Protein AF-A0A840IB73-F1 (afdb_monomer_lite)

Foldseek 3Di:
DDDDDDDDDDPDDDDPDDDDDPDDDQFAWQPPRDRFDFPFKWKFAFADDPQVCVVLVQGWGKTQTDPPGDDDDFAWFWWDKQQATWIKGWDWDDDPPPGTGIIIITRGPPDDDDRHGPMIMTTGGGGPDHDDDDPDSVVVSVVVVVSVVVSPNTGDRD

pLDDT: mean 78.84, std 21.77, range [29.06, 97.81]

InterPro domains:
  IPR015865 Riboflavin kinase domain, bacterial/eukaryotic [PF01687] (42-154)
  IPR015865 Riboflavin kinase domain, bacterial/eukaryotic [SM00904] (39-156)
  IPR023465 Riboflavin kinase domain superfamily [G3DSA:2.40.30.30] (34-157)
  IPR023465 Riboflavin kinase domain superfamily [SSF82114] (42-155)
  IPR023468 Riboflavin kinase [PTHR22749] (34-153)

Organism: NCBI:txid912552

Structure (mmCIF, N/CA/C/O backbone):
data_AF-A0A840IB73-F1
#
_entry.id   AF-A0A840IB73-F1
#
loop_
_atom_site.group_PDB
_atom_site.id
_atom_site.type_symbol
_atom_site.label_atom_id
_atom_site.label_alt_id
_atom_site.label_comp_id
_atom_site.label_asym_id
_atom_site.label_entity_id
_atom_site.label_seq_id
_atom_site.pdbx_PDB_ins_code
_atom_site.Cartn_x
_atom_site.Cartn_y
_atom_site.Cartn_z
_atom_site.occupancy
_atom_site.B_iso_or_equiv
_atom_site.auth_seq_id
_atom_site.auth_comp_id
_atom_site.auth_asym_id
_atom_site.auth_atom_id
_atom_site.pdbx_PDB_model_num
ATOM 1 N N . MET A 1 1 ? -47.450 34.707 -1.016 1.00 41.28 1 MET A N 1
ATOM 2 C CA . MET A 1 1 ? -47.491 33.564 -0.079 1.00 41.28 1 MET A CA 1
ATOM 3 C C . MET A 1 1 ? -46.596 32.490 -0.679 1.00 41.28 1 MET A C 1
ATOM 5 O O . MET A 1 1 ? -46.868 32.059 -1.786 1.00 41.28 1 MET A O 1
ATOM 9 N N . SER A 1 2 ? -45.338 32.451 -0.243 1.00 40.88 2 SER A N 1
ATOM 10 C CA . SER A 1 2 ? -44.810 31.455 0.711 1.00 40.88 2 SER A CA 1
ATOM 11 C C . SER A 1 2 ? -44.713 30.062 0.080 1.00 40.88 2 SER A C 1
ATOM 13 O O . SER A 1 2 ? -45.735 29.453 -0.209 1.00 40.88 2 SER A O 1
ATOM 15 N N . GLY A 1 3 ? -43.477 29.591 -0.144 1.00 33.66 3 GLY A N 1
ATOM 16 C CA . GLY A 1 3 ? -43.167 28.194 -0.496 1.00 33.66 3 GLY A CA 1
ATOM 17 C C . GLY A 1 3 ? -43.402 27.242 0.692 1.00 33.66 3 GLY A C 1
ATOM 18 O O . GLY A 1 3 ? -44.174 27.605 1.579 1.00 33.66 3 GLY A O 1
ATOM 19 N N . PRO A 1 4 ? -42.699 26.095 0.816 1.00 47.62 4 PRO A N 1
ATOM 20 C CA . PRO A 1 4 ? -41.661 25.514 -0.049 1.00 47.62 4 PRO A CA 1
ATOM 21 C C . PRO A 1 4 ? -41.880 23.995 -0.314 1.00 47.62 4 PRO A C 1
ATOM 23 O O . PRO A 1 4 ? -42.848 23.409 0.152 1.00 47.62 4 PRO A O 1
ATOM 26 N N . SER A 1 5 ? -40.950 23.323 -1.006 1.00 40.50 5 SER A N 1
ATOM 27 C CA . SER A 1 5 ? -40.166 22.213 -0.414 1.00 40.50 5 SER A CA 1
ATOM 28 C C . SER A 1 5 ? -39.705 21.139 -1.413 1.00 40.50 5 SER A C 1
ATOM 30 O O . SER A 1 5 ? -40.476 20.529 -2.147 1.00 40.50 5 SER A O 1
ATOM 32 N N . ARG A 1 6 ? -38.392 20.906 -1.341 1.00 36.44 6 ARG A N 1
ATOM 33 C CA . ARG A 1 6 ? -37.578 19.818 -1.891 1.00 36.44 6 ARG A CA 1
ATOM 34 C C . ARG A 1 6 ? -38.186 18.426 -1.672 1.00 36.44 6 ARG A C 1
ATOM 36 O O . ARG A 1 6 ? -38.518 18.075 -0.544 1.00 36.44 6 ARG A O 1
ATOM 43 N N . ALA A 1 7 ? -38.135 17.583 -2.702 1.00 36.44 7 ALA A N 1
ATOM 44 C CA . ALA A 1 7 ? -38.081 16.134 -2.535 1.00 36.44 7 ALA A CA 1
ATOM 45 C C . ALA A 1 7 ? -36.611 15.696 -2.618 1.00 36.44 7 ALA A C 1
ATOM 47 O O . ALA A 1 7 ? -36.013 15.635 -3.690 1.00 36.44 7 ALA A O 1
ATOM 48 N N . ALA A 1 8 ? -36.018 15.459 -1.449 1.00 38.16 8 ALA A N 1
ATOM 49 C CA . ALA A 1 8 ? -34.741 14.785 -1.308 1.00 38.16 8 ALA A CA 1
ATOM 50 C C . ALA A 1 8 ? -34.934 13.293 -1.619 1.00 38.16 8 ALA A C 1
ATOM 52 O O . ALA A 1 8 ? -35.745 12.620 -0.981 1.00 38.16 8 ALA A O 1
ATOM 53 N N . GLY A 1 9 ? -34.187 12.782 -2.598 1.00 33.09 9 GLY A N 1
ATOM 54 C CA . GLY A 1 9 ? -34.019 11.348 -2.797 1.00 33.09 9 GLY A CA 1
ATOM 55 C C . GLY A 1 9 ? -33.343 10.745 -1.568 1.00 33.09 9 GLY A C 1
ATOM 56 O O . GLY A 1 9 ? -32.318 11.238 -1.101 1.00 33.09 9 GLY A O 1
ATOM 57 N N . ARG A 1 10 ? -33.968 9.710 -1.014 1.00 35.69 10 ARG A N 1
ATOM 58 C CA . ARG A 1 10 ? -33.501 8.955 0.152 1.00 35.69 10 ARG A CA 1
ATOM 59 C C . ARG A 1 10 ? -32.102 8.380 -0.125 1.00 35.69 10 ARG A C 1
ATOM 61 O O . ARG A 1 10 ? -31.948 7.728 -1.157 1.00 35.69 10 ARG A O 1
ATOM 68 N N . PRO A 1 11 ? -31.111 8.528 0.770 1.00 37.06 11 PRO A N 1
ATOM 69 C CA . PRO A 1 11 ? -29.918 7.700 0.694 1.00 37.06 11 PRO A CA 1
ATOM 70 C C . PRO A 1 11 ? -30.293 6.258 1.060 1.00 37.06 11 PRO A C 1
ATOM 72 O O . PRO A 1 11 ? -30.910 6.003 2.098 1.00 37.06 11 PRO A O 1
ATOM 75 N N . ALA A 1 12 ? -29.944 5.317 0.184 1.00 41.56 12 ALA A N 1
ATOM 76 C CA . ALA A 1 12 ? -29.969 3.897 0.496 1.00 41.56 12 ALA A CA 1
ATOM 77 C C . ALA A 1 12 ? -28.862 3.626 1.523 1.00 41.56 12 ALA A C 1
ATOM 79 O O . ALA A 1 12 ? -27.676 3.642 1.204 1.00 41.56 12 ALA A O 1
ATOM 80 N N . GLY A 1 13 ? -29.271 3.444 2.776 1.00 29.20 13 GLY A N 1
ATOM 81 C CA . GLY A 1 13 ? -28.403 2.970 3.839 1.00 29.20 13 GLY A CA 1
ATOM 82 C C . GLY A 1 13 ? -28.064 1.499 3.627 1.00 29.20 13 GLY A C 1
ATOM 83 O O . GLY A 1 13 ? -28.950 0.649 3.644 1.00 29.20 13 GLY A O 1
ATOM 84 N N . GLY A 1 14 ? -26.776 1.210 3.470 1.00 29.06 14 GLY A N 1
ATOM 85 C CA . GLY A 1 14 ? -26.178 -0.060 3.859 1.00 29.06 14 GLY A CA 1
ATOM 86 C C . GLY A 1 14 ? -25.347 0.205 5.105 1.00 29.06 14 GLY A C 1
ATOM 87 O O . GLY A 1 14 ? -24.272 0.790 5.020 1.00 29.06 14 GLY A O 1
ATOM 88 N N . ALA A 1 15 ? -25.886 -0.139 6.271 1.00 32.62 15 ALA A N 1
ATOM 89 C CA . ALA A 1 15 ? -25.189 -0.013 7.538 1.00 32.62 15 ALA A CA 1
ATOM 90 C C . ALA A 1 15 ? -24.051 -1.043 7.599 1.00 32.62 15 ALA A C 1
ATOM 92 O O . ALA A 1 15 ? -24.306 -2.243 7.663 1.00 32.62 15 ALA A O 1
ATOM 93 N N . ALA A 1 16 ? -22.800 -0.582 7.627 1.00 36.22 16 ALA A N 1
ATOM 94 C CA . ALA A 1 16 ? -21.696 -1.380 8.145 1.00 36.22 16 ALA A CA 1
ATOM 95 C C . ALA A 1 16 ? -21.793 -1.361 9.678 1.00 36.22 16 ALA A C 1
ATOM 97 O O . ALA A 1 16 ? -21.190 -0.540 10.365 1.00 36.22 16 ALA A O 1
ATOM 98 N N . THR A 1 17 ? -22.660 -2.213 10.220 1.00 36.34 17 THR A N 1
ATOM 99 C CA . THR A 1 17 ? -22.727 -2.479 11.655 1.00 36.34 17 THR A CA 1
ATOM 100 C C . THR A 1 17 ? -21.513 -3.282 12.093 1.00 36.34 17 THR A C 1
ATOM 102 O O . THR A 1 17 ? -21.279 -4.374 11.581 1.00 36.34 17 THR A O 1
ATOM 105 N N . GLY A 1 18 ? -20.851 -2.795 13.138 1.00 29.56 18 GLY A N 1
ATOM 106 C CA . GLY A 1 18 ? -20.180 -3.655 14.103 1.00 29.56 18 GLY A CA 1
ATOM 107 C C . GLY A 1 18 ? -18.670 -3.530 14.097 1.00 29.56 18 GLY A C 1
ATOM 108 O O . GLY A 1 18 ? -17.978 -4.296 13.433 1.00 29.56 18 GLY A O 1
ATOM 109 N N . GLY A 1 19 ? -18.169 -2.630 14.945 1.00 40.84 19 GLY A N 1
ATOM 110 C CA . GLY A 1 19 ? -16.833 -2.782 15.496 1.00 40.84 19 GLY A CA 1
ATOM 111 C C . GLY A 1 19 ? -16.697 -4.173 16.116 1.00 40.84 19 GLY A C 1
ATOM 112 O O . GLY A 1 19 ? -17.494 -4.573 16.966 1.00 40.84 19 GLY A O 1
ATOM 113 N N . ARG A 1 20 ? -15.686 -4.913 15.670 1.00 36.78 20 ARG A N 1
ATOM 114 C CA . ARG A 1 20 ? -15.139 -6.055 16.393 1.00 36.78 20 ARG A CA 1
ATOM 115 C C . ARG A 1 20 ? -13.741 -5.675 16.851 1.00 36.78 20 ARG A C 1
ATOM 117 O O . ARG A 1 20 ? -12.985 -5.039 16.120 1.00 36.78 20 ARG A O 1
ATOM 124 N N . ALA A 1 21 ? -13.471 -5.998 18.109 1.00 33.25 21 ALA A N 1
ATOM 125 C CA . ALA A 1 21 ? -12.208 -5.772 18.784 1.00 33.25 21 ALA A CA 1
ATOM 126 C C . ALA A 1 21 ? -11.022 -6.271 17.941 1.00 33.25 21 ALA A C 1
ATOM 128 O O . ALA A 1 21 ? -11.143 -7.285 17.256 1.00 33.25 21 ALA A O 1
ATOM 129 N N . ALA A 1 22 ? -9.882 -5.575 18.039 1.00 37.62 22 ALA A N 1
ATOM 130 C CA . ALA A 1 22 ? -8.577 -6.167 17.752 1.00 37.62 22 ALA A CA 1
ATOM 131 C C . ALA A 1 22 ? -8.414 -7.380 18.678 1.00 37.62 22 ALA A C 1
ATOM 133 O O . ALA A 1 22 ? -8.058 -7.229 19.842 1.00 37.62 22 ALA A O 1
ATOM 134 N N . GLY A 1 23 ? -8.787 -8.557 18.194 1.00 35.03 23 GLY A N 1
ATOM 135 C CA . GLY A 1 23 ? -8.580 -9.831 18.860 1.00 35.03 23 GLY A CA 1
ATOM 136 C C . GLY A 1 23 ? -7.775 -10.695 17.911 1.00 35.03 23 GLY A C 1
ATOM 137 O O . GLY A 1 23 ? -8.250 -10.968 16.815 1.00 35.03 23 GLY A O 1
ATOM 138 N N . GLU A 1 24 ? -6.551 -11.017 18.328 1.00 44.50 24 GLU A N 1
ATOM 139 C CA . GLU A 1 24 ? -5.612 -12.001 17.774 1.00 44.50 24 GLU A CA 1
ATOM 140 C C . GLU A 1 24 ? -6.133 -12.782 16.555 1.00 44.50 24 GLU A C 1
ATOM 142 O O . GLU A 1 24 ? -6.634 -13.900 16.661 1.00 44.50 24 GLU A O 1
ATOM 147 N N . HIS A 1 25 ? -5.983 -12.208 15.363 1.00 46.06 25 HIS A N 1
ATOM 148 C CA . HIS A 1 25 ? -5.991 -12.996 14.141 1.00 46.06 25 HIS A CA 1
ATOM 149 C C . HIS A 1 25 ? -4.541 -13.325 13.823 1.00 46.06 25 HIS A C 1
ATOM 151 O O . HIS A 1 25 ? -3.805 -12.485 13.309 1.00 46.06 25 HIS A O 1
ATOM 157 N N . ALA A 1 26 ? -4.130 -14.550 14.149 1.00 48.97 26 ALA A N 1
ATOM 158 C CA . ALA A 1 26 ? -2.902 -15.117 13.614 1.00 48.97 26 ALA A CA 1
ATOM 159 C C . ALA A 1 26 ? -3.043 -15.179 12.085 1.00 48.97 26 ALA A C 1
ATOM 161 O O . ALA A 1 26 ? -3.673 -16.086 11.537 1.00 48.97 26 ALA A O 1
ATOM 162 N N . LEU A 1 27 ? -2.519 -14.166 11.397 1.00 54.69 27 LEU A N 1
ATOM 163 C CA . LEU A 1 27 ? -2.482 -14.133 9.944 1.00 54.69 27 LEU A CA 1
ATOM 164 C C . LEU A 1 27 ? -1.465 -15.169 9.474 1.00 54.69 27 LEU A C 1
ATOM 166 O O . LEU A 1 27 ? -0.331 -15.231 9.954 1.00 54.69 27 LEU A O 1
ATOM 170 N N . ARG A 1 28 ? -1.894 -16.026 8.550 1.00 56.53 28 ARG A N 1
ATOM 171 C CA . ARG A 1 28 ? -1.056 -17.103 8.025 1.00 56.53 28 ARG A CA 1
ATOM 172 C C . ARG A 1 28 ? -0.260 -16.597 6.831 1.00 56.53 28 ARG A C 1
ATOM 174 O O . ARG A 1 28 ? -0.835 -16.177 5.827 1.00 56.53 28 ARG A O 1
ATOM 181 N N . GLY A 1 29 ? 1.063 -16.679 6.932 1.00 53.56 29 GLY A N 1
ATOM 182 C CA . GLY A 1 29 ? 1.938 -16.564 5.774 1.00 53.56 29 GLY A CA 1
ATOM 183 C C . GLY A 1 29 ? 1.962 -17.872 4.991 1.00 53.56 29 GLY A C 1
ATOM 184 O O . GLY A 1 29 ? 1.920 -18.966 5.552 1.00 53.56 29 GLY A O 1
ATOM 185 N N . ALA A 1 30 ? 2.021 -17.771 3.671 1.00 54.72 30 ALA A N 1
ATOM 186 C CA . ALA A 1 30 ? 1.923 -18.909 2.766 1.00 54.72 30 ALA A CA 1
ATOM 187 C C . ALA A 1 30 ? 3.240 -19.699 2.621 1.00 54.72 30 ALA A C 1
ATOM 189 O O . ALA A 1 30 ? 3.222 -20.824 2.122 1.00 54.72 30 ALA A O 1
ATOM 190 N N . VAL A 1 31 ? 4.381 -19.187 3.103 1.00 46.56 31 VAL A N 1
ATOM 191 C CA . VAL A 1 31 ? 5.627 -19.973 3.119 1.00 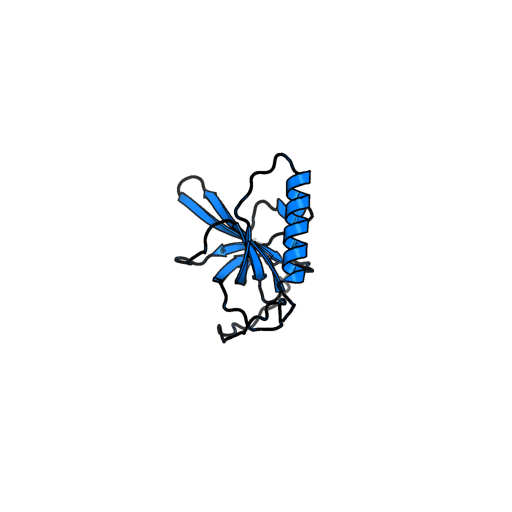46.56 31 VAL A CA 1
ATOM 192 C C . VAL A 1 31 ? 5.664 -20.842 4.377 1.00 46.56 31 VAL A C 1
ATOM 194 O O . VAL A 1 31 ? 6.199 -20.443 5.402 1.00 46.56 31 VAL A O 1
ATOM 197 N N . GLY A 1 32 ? 5.061 -22.031 4.292 1.00 50.97 32 GLY A N 1
ATOM 198 C CA . GLY A 1 32 ? 5.115 -23.067 5.335 1.00 50.97 32 GLY A CA 1
ATOM 199 C C . GLY A 1 32 ? 3.876 -23.190 6.230 1.00 50.97 32 GLY A C 1
ATOM 200 O O . GLY A 1 32 ? 3.821 -24.104 7.045 1.00 50.97 32 GLY A O 1
ATOM 201 N N . GLY A 1 33 ? 2.863 -22.328 6.072 1.00 57.19 33 GLY A N 1
ATOM 202 C CA . GLY A 1 33 ? 1.610 -22.403 6.840 1.00 57.19 33 GLY A CA 1
ATOM 203 C C . GLY A 1 33 ? 1.730 -21.988 8.313 1.00 57.19 33 GLY A C 1
ATOM 204 O O . GLY A 1 33 ? 0.761 -22.138 9.068 1.00 57.19 33 GLY A O 1
ATOM 205 N N . GLU A 1 34 ? 2.889 -21.461 8.712 1.00 59.84 34 GLU A N 1
ATOM 206 C CA . GLU A 1 34 ? 3.135 -20.944 10.055 1.00 59.84 34 GLU A CA 1
ATOM 207 C C . GLU A 1 34 ? 2.525 -19.550 10.248 1.00 59.84 34 GLU A C 1
ATOM 209 O O . GLU A 1 34 ? 2.359 -18.762 9.309 1.00 59.84 34 GLU A O 1
ATOM 214 N N . ALA A 1 35 ? 2.152 -19.263 11.495 1.00 68.69 35 ALA A N 1
ATOM 215 C CA . ALA A 1 35 ? 1.734 -17.931 11.899 1.00 68.69 35 ALA A CA 1
ATOM 216 C C . ALA A 1 35 ? 2.932 -16.982 11.783 1.00 68.69 35 ALA A C 1
ATOM 218 O O . ALA A 1 35 ? 4.015 -17.287 12.281 1.00 68.69 35 ALA A O 1
ATOM 219 N N . ILE A 1 36 ? 2.738 -15.848 11.110 1.00 78.00 36 ILE A N 1
ATOM 220 C CA . ILE A 1 36 ? 3.769 -14.819 10.982 1.00 78.00 36 ILE A CA 1
ATOM 221 C C . ILE A 1 36 ? 3.371 -13.648 11.863 1.00 78.00 36 ILE A C 1
ATOM 223 O O . ILE A 1 36 ? 2.288 -13.086 11.699 1.00 78.00 36 ILE A O 1
ATOM 227 N N . GLU A 1 37 ? 4.268 -13.270 12.770 1.00 86.00 37 GLU A N 1
ATOM 228 C CA . GLU A 1 37 ? 4.115 -12.043 13.542 1.00 86.00 37 GLU A CA 1
ATOM 229 C C . GLU A 1 37 ? 4.174 -10.830 12.603 1.00 86.00 37 GLU A C 1
ATOM 231 O O . GLU A 1 37 ? 5.134 -10.693 11.833 1.00 86.00 37 GLU A O 1
ATOM 236 N N . PRO A 1 38 ? 3.170 -9.937 12.633 1.00 91.94 38 PRO A N 1
ATOM 237 C CA . PRO A 1 38 ? 3.176 -8.761 11.784 1.00 91.94 38 PRO A CA 1
ATOM 238 C C . PRO A 1 38 ? 4.363 -7.837 12.055 1.00 91.94 38 PRO A C 1
ATOM 240 O O . PRO A 1 38 ? 4.693 -7.530 13.197 1.00 91.94 38 PRO A O 1
ATOM 243 N N . LEU A 1 39 ? 4.930 -7.282 10.984 1.00 93.69 39 LEU A N 1
ATOM 244 C CA . LEU A 1 39 ? 5.887 -6.177 11.064 1.00 93.69 39 LEU A CA 1
ATOM 245 C C . LEU A 1 39 ? 5.233 -4.916 11.636 1.00 93.69 39 LEU A C 1
ATOM 247 O O . LEU A 1 39 ? 5.884 -4.125 12.314 1.00 93.69 39 LEU A O 1
ATOM 251 N N . ALA A 1 40 ? 3.958 -4.702 11.306 1.00 93.94 40 ALA A N 1
ATOM 252 C CA . ALA A 1 40 ? 3.140 -3.629 11.848 1.00 93.94 40 ALA A CA 1
ATOM 253 C C . ALA A 1 40 ? 1.653 -3.891 11.581 1.00 93.94 40 ALA A C 1
ATOM 255 O O . ALA A 1 40 ? 1.282 -4.509 10.579 1.00 93.94 40 ALA A O 1
ATOM 256 N N . VAL A 1 41 ? 0.808 -3.341 12.451 1.00 94.31 41 VAL A N 1
ATOM 257 C CA . VAL A 1 41 ? -0.642 -3.248 12.261 1.00 94.31 41 VAL A CA 1
ATOM 258 C C . VAL A 1 41 ? -1.017 -1.774 12.300 1.00 94.31 41 VAL A C 1
ATOM 260 O O . VAL A 1 41 ? -0.727 -1.076 13.271 1.00 94.31 41 VAL A O 1
ATOM 263 N N . VAL A 1 42 ? -1.647 -1.290 11.236 1.00 94.44 42 VAL A N 1
ATOM 264 C CA . VAL A 1 42 ? -1.992 0.121 11.058 1.00 94.44 42 VAL A CA 1
ATOM 265 C C . VAL A 1 42 ? -3.477 0.230 10.768 1.00 94.44 42 VAL A C 1
ATOM 267 O O . VAL A 1 42 ? -3.998 -0.448 9.888 1.00 94.44 42 VAL A O 1
ATOM 270 N N . ARG A 1 43 ? -4.165 1.119 11.480 1.00 94.12 43 ARG A N 1
ATOM 271 C CA . ARG A 1 43 ? -5.550 1.484 11.178 1.00 94.12 43 ARG A CA 1
ATOM 272 C C . ARG A 1 43 ? -5.590 2.839 10.502 1.00 94.12 43 ARG A C 1
ATOM 274 O O . ARG A 1 43 ? -4.883 3.766 10.909 1.00 94.12 43 ARG A O 1
ATOM 281 N N . GLY A 1 44 ? -6.403 2.943 9.460 1.00 92.00 44 GLY A N 1
ATOM 282 C CA . GLY A 1 44 ? -6.541 4.176 8.705 1.00 92.00 44 GLY A CA 1
ATOM 283 C C . GLY A 1 44 ? -7.879 4.276 7.996 1.00 92.00 44 GLY A C 1
ATOM 284 O O . GLY A 1 44 ? -8.465 3.276 7.583 1.00 92.00 44 GLY A O 1
ATOM 285 N N . VAL A 1 45 ? -8.349 5.509 7.842 1.00 94.19 45 VAL A N 1
ATOM 286 C CA . VAL A 1 45 ? -9.558 5.802 7.068 1.00 94.19 45 VAL A CA 1
ATOM 287 C C . VAL A 1 45 ? -9.179 5.9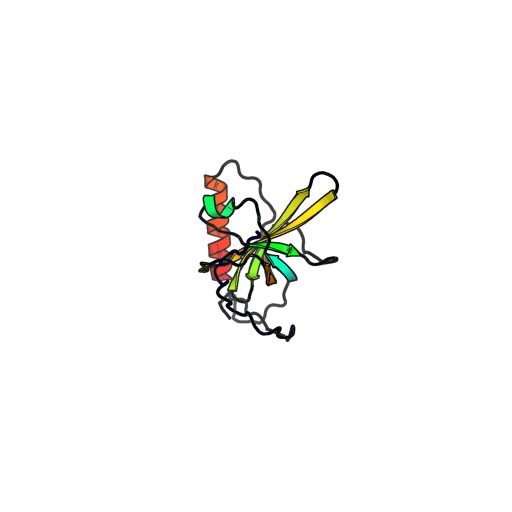14 5.600 1.00 94.19 45 VAL A C 1
ATOM 289 O O . VAL A 1 45 ? -8.206 6.592 5.255 1.00 94.19 45 VAL A O 1
ATOM 292 N N . VAL A 1 46 ? -9.956 5.268 4.734 1.00 94.56 46 VAL A N 1
ATOM 293 C CA . VAL A 1 46 ? -9.789 5.378 3.288 1.00 94.56 46 VAL A CA 1
ATOM 294 C C . VAL A 1 46 ? -10.244 6.759 2.827 1.00 94.56 46 VAL A C 1
ATOM 296 O O . VAL A 1 46 ? -11.402 7.153 2.991 1.00 94.56 46 VAL A O 1
ATOM 299 N N . VAL A 1 47 ? -9.323 7.492 2.216 1.00 92.44 47 VAL A N 1
ATOM 300 C CA . VAL A 1 47 ? -9.504 8.861 1.740 1.00 92.44 47 VAL A CA 1
ATOM 301 C C . VAL A 1 47 ? -9.353 8.939 0.217 1.00 92.44 47 VAL A C 1
ATOM 303 O O . VAL A 1 47 ? -8.751 8.058 -0.403 1.00 92.44 47 VAL A O 1
ATOM 306 N N . PRO A 1 48 ? -9.878 9.994 -0.428 1.00 89.00 48 PRO A N 1
ATOM 307 C CA . PRO A 1 48 ? -9.571 10.276 -1.825 1.00 89.00 48 PRO A CA 1
ATOM 308 C C . PRO A 1 48 ? -8.062 10.468 -2.042 1.00 89.00 48 PRO A C 1
ATOM 310 O O . PRO A 1 48 ? -7.427 11.251 -1.340 1.00 89.00 48 PRO A O 1
ATOM 313 N N . GLY A 1 49 ? -7.508 9.773 -3.036 1.00 84.62 49 GLY A N 1
ATOM 314 C CA . GLY A 1 49 ? -6.137 9.963 -3.519 1.00 84.62 49 GLY A CA 1
ATOM 315 C C . GLY A 1 49 ? -6.105 10.407 -4.981 1.00 84.62 49 GLY A C 1
ATOM 316 O O . GLY A 1 49 ? -7.144 10.665 -5.592 1.00 84.62 49 GLY A O 1
ATOM 317 N N . ASP A 1 50 ? -4.914 10.423 -5.579 1.00 80.25 50 ASP A N 1
ATOM 318 C CA . ASP A 1 50 ? -4.717 10.893 -6.961 1.00 80.25 50 ASP A CA 1
ATOM 319 C C . ASP A 1 50 ? -5.195 9.871 -8.018 1.00 80.25 50 ASP A C 1
ATOM 321 O O . ASP A 1 50 ? -5.147 10.137 -9.218 1.00 80.25 50 ASP A O 1
ATOM 325 N N . ARG A 1 51 ? -5.665 8.689 -7.584 1.00 79.38 51 ARG A N 1
ATOM 326 C CA . ARG A 1 51 ? -6.196 7.590 -8.420 1.00 79.38 51 ARG A CA 1
ATOM 327 C C . ARG A 1 51 ? -5.236 7.098 -9.514 1.00 79.38 51 ARG A C 1
ATOM 329 O O . ARG A 1 51 ? -5.678 6.459 -10.467 1.00 79.38 51 ARG A O 1
ATOM 336 N N . ARG A 1 52 ? -3.929 7.335 -9.359 1.00 81.56 52 ARG A N 1
ATOM 337 C CA . ARG A 1 52 ? -2.893 6.925 -10.322 1.00 81.56 52 ARG A CA 1
ATOM 338 C C . ARG A 1 52 ? -2.860 5.415 -10.530 1.00 81.56 52 ARG A C 1
ATOM 340 O O . ARG A 1 52 ? -2.859 4.975 -11.671 1.00 81.56 52 ARG A O 1
ATOM 347 N N . GLY A 1 53 ? -2.951 4.629 -9.456 1.00 80.44 53 GLY A N 1
ATOM 348 C CA . GLY A 1 53 ? -2.978 3.167 -9.555 1.00 80.44 53 GLY A CA 1
ATOM 349 C C . GLY A 1 53 ? -4.087 2.643 -10.475 1.00 80.44 53 GLY A C 1
ATOM 350 O O . GLY A 1 53 ? -3.846 1.760 -11.290 1.00 80.44 53 GLY A O 1
ATOM 351 N N . ARG A 1 54 ? -5.283 3.253 -10.446 1.00 83.81 54 ARG A N 1
ATOM 352 C CA . ARG A 1 54 ? -6.394 2.863 -11.334 1.00 83.81 54 ARG A CA 1
ATOM 353 C C . ARG A 1 54 ? -6.055 3.067 -12.815 1.00 83.81 54 ARG A C 1
ATOM 355 O O . ARG A 1 54 ? -6.474 2.252 -13.626 1.00 83.81 54 ARG A O 1
ATOM 362 N N . LEU A 1 55 ? -5.308 4.117 -13.162 1.00 84.06 55 LEU A N 1
ATOM 363 C CA . LEU A 1 55 ? -4.871 4.363 -14.543 1.00 84.06 55 LEU A CA 1
ATOM 364 C C . LEU A 1 55 ? -3.860 3.309 -15.021 1.00 84.06 55 LEU A C 1
ATOM 366 O O . LEU A 1 55 ? -3.839 2.986 -16.200 1.00 84.06 55 LEU A O 1
ATOM 370 N N . LEU A 1 56 ? -3.084 2.743 -14.093 1.00 85.50 56 LEU A N 1
ATOM 371 C CA . LEU A 1 56 ? -2.075 1.710 -14.349 1.00 85.50 56 LEU A CA 1
ATOM 372 C C . LEU A 1 56 ? -2.630 0.274 -14.279 1.00 85.50 56 LEU A C 1
ATOM 374 O O . LEU A 1 56 ? -1.870 -0.678 -14.417 1.00 85.50 56 LEU A O 1
ATOM 378 N N . GLY A 1 57 ? -3.933 0.100 -14.024 1.00 88.31 57 GLY A N 1
ATOM 379 C CA . GLY A 1 57 ? -4.568 -1.215 -13.854 1.00 88.31 57 GLY A CA 1
ATOM 380 C C . GLY A 1 57 ? -4.501 -1.801 -12.435 1.00 88.31 57 GLY A C 1
ATOM 381 O O . GLY A 1 57 ? -4.997 -2.899 -12.210 1.00 88.31 57 GLY A O 1
ATOM 382 N N . PHE A 1 58 ? -3.964 -1.061 -11.462 1.00 88.44 58 PHE A N 1
ATOM 383 C CA . PHE A 1 58 ? -3.810 -1.483 -10.065 1.00 88.44 58 PHE A CA 1
ATOM 384 C C . PHE A 1 58 ? -4.506 -0.491 -9.120 1.00 88.44 58 PHE A C 1
ATOM 386 O O . PHE A 1 58 ? -3.851 0.357 -8.509 1.00 88.44 58 PHE A O 1
ATOM 393 N N . PRO A 1 59 ? -5.848 -0.509 -9.011 1.00 90.38 59 PRO A N 1
ATOM 394 C CA . PRO A 1 59 ? -6.572 0.426 -8.151 1.00 90.38 59 PRO A CA 1
ATOM 395 C C . PRO A 1 59 ? -6.128 0.306 -6.686 1.00 90.38 59 PRO A C 1
ATOM 397 O O . PRO A 1 59 ? -6.073 -0.794 -6.140 1.00 90.38 59 PRO A O 1
ATOM 400 N N . THR A 1 60 ? -5.841 1.440 -6.042 1.00 90.94 60 THR A N 1
ATOM 401 C CA . THR A 1 60 ? -5.396 1.504 -4.642 1.00 90.94 60 THR A CA 1
ATOM 402 C C . THR A 1 60 ? -6.403 2.235 -3.758 1.00 90.94 60 THR A C 1
ATOM 404 O O . THR A 1 60 ? -6.957 3.276 -4.127 1.00 90.94 60 THR A O 1
ATOM 407 N N . ALA A 1 61 ? -6.611 1.712 -2.552 1.00 93.81 61 ALA A N 1
ATOM 408 C CA . ALA A 1 61 ? -7.192 2.451 -1.443 1.00 93.81 61 ALA A CA 1
ATOM 409 C C . ALA A 1 61 ? -6.089 3.294 -0.794 1.00 93.81 61 ALA A C 1
ATOM 411 O O . ALA A 1 61 ? -5.053 2.765 -0.400 1.00 93.81 61 ALA A O 1
ATOM 412 N N . ASN A 1 62 ? -6.304 4.603 -0.696 1.00 94.00 62 ASN A N 1
ATOM 413 C CA . ASN A 1 62 ? -5.397 5.509 0.002 1.00 94.00 62 ASN A CA 1
ATOM 414 C C . ASN A 1 62 ? -5.863 5.609 1.452 1.00 94.00 62 ASN A C 1
ATOM 416 O O . ASN A 1 62 ? -6.990 6.034 1.687 1.00 94.00 62 ASN A O 1
ATOM 420 N N . LEU A 1 63 ? -5.036 5.219 2.413 1.00 93.44 63 LEU A N 1
ATOM 421 C CA . LEU A 1 63 ? -5.359 5.267 3.831 1.00 93.44 63 LEU A CA 1
ATOM 422 C C . LEU A 1 63 ? -4.548 6.362 4.507 1.00 93.44 63 LEU A C 1
ATOM 424 O O . LEU A 1 63 ? -3.323 6.411 4.377 1.00 93.44 63 LEU A O 1
ATOM 428 N N . ARG A 1 64 ? -5.239 7.205 5.276 1.00 91.69 64 ARG A N 1
ATOM 429 C CA . ARG A 1 64 ? -4.598 8.114 6.226 1.00 91.69 64 ARG A CA 1
ATOM 430 C C . ARG A 1 64 ? -4.458 7.390 7.568 1.00 91.69 64 ARG A C 1
ATOM 432 O O . ARG A 1 64 ? -5.493 7.087 8.171 1.00 91.69 64 ARG A O 1
ATOM 439 N N . PRO A 1 65 ? -3.230 7.110 8.044 1.00 90.38 65 PRO A N 1
ATOM 440 C CA . PRO A 1 65 ? -3.026 6.515 9.359 1.00 90.38 65 PRO A CA 1
ATOM 441 C C . PRO A 1 65 ? -3.576 7.398 10.477 1.00 90.38 65 PRO A C 1
ATOM 443 O O . PRO A 1 65 ? -3.593 8.627 10.362 1.00 90.38 65 PRO A O 1
ATOM 446 N N . GLY A 1 66 ? -3.992 6.771 11.576 1.00 85.44 66 GLY A N 1
ATOM 447 C CA . GLY A 1 66 ? -4.345 7.496 12.794 1.00 85.44 66 GLY A CA 1
ATOM 448 C C . GLY A 1 66 ? -3.171 8.321 13.359 1.00 85.44 66 GLY A C 1
ATOM 449 O O . GLY A 1 66 ? -2.005 8.000 13.105 1.00 85.44 66 GLY A O 1
ATOM 450 N N . PRO A 1 67 ? -3.444 9.374 14.152 1.00 82.62 67 PRO A N 1
ATOM 451 C CA . PRO A 1 67 ? -2.400 10.153 14.814 1.00 82.62 67 PRO A CA 1
ATOM 452 C C . PRO A 1 67 ? -1.472 9.268 15.655 1.00 82.62 67 PRO A C 1
ATOM 454 O O . PRO A 1 67 ? -1.938 8.431 16.425 1.00 82.62 67 PRO A O 1
ATOM 457 N N . GLY A 1 68 ? -0.157 9.462 15.520 1.00 82.31 68 GLY A N 1
ATOM 458 C CA . GLY A 1 68 ? 0.845 8.690 16.264 1.00 82.31 68 GLY A CA 1
ATOM 459 C C . GLY A 1 68 ? 1.060 7.255 15.767 1.00 82.31 68 GLY A C 1
ATOM 460 O O . GLY A 1 68 ? 1.753 6.491 16.439 1.00 82.31 68 GLY A O 1
ATOM 461 N N . ALA A 1 69 ? 0.494 6.879 14.613 1.00 85.31 69 ALA A N 1
ATOM 462 C CA . ALA A 1 69 ? 0.761 5.586 13.994 1.00 85.31 69 ALA A CA 1
ATOM 463 C C . ALA A 1 69 ? 2.265 5.395 13.754 1.00 85.31 69 ALA A C 1
ATOM 465 O O . ALA A 1 69 ? 2.919 6.208 13.098 1.00 85.31 69 ALA A O 1
ATOM 466 N N . GLN A 1 70 ? 2.803 4.296 14.280 1.00 86.50 70 GLN A N 1
ATOM 467 C CA . GLN A 1 70 ? 4.178 3.888 14.028 1.00 86.50 70 GLN A CA 1
ATOM 468 C C . GLN A 1 70 ? 4.210 3.087 12.733 1.00 86.50 70 GLN A C 1
ATOM 470 O O . GLN A 1 70 ? 3.549 2.055 12.615 1.00 86.50 70 GLN A O 1
ATOM 475 N N . LEU A 1 71 ? 4.955 3.588 11.753 1.00 90.25 71 LEU A N 1
ATOM 476 C CA . LEU A 1 71 ? 5.097 2.947 10.454 1.00 90.25 71 LEU A CA 1
ATOM 477 C C . LEU A 1 71 ? 6.495 2.342 10.326 1.00 90.25 71 LEU A C 1
ATOM 479 O O . LEU A 1 71 ? 7.466 2.956 10.778 1.00 90.25 71 LEU A O 1
ATOM 483 N N . PRO A 1 72 ? 6.620 1.161 9.699 1.00 93.19 72 PRO A N 1
ATOM 484 C CA . PRO A 1 72 ? 7.924 0.639 9.327 1.00 93.19 72 PRO A CA 1
ATOM 485 C C . PRO A 1 72 ? 8.550 1.517 8.220 1.00 93.19 72 PRO A C 1
ATOM 487 O O . PRO A 1 72 ? 7.896 2.431 7.707 1.00 93.19 72 PRO A O 1
ATOM 490 N N . PRO A 1 73 ? 9.821 1.273 7.841 1.00 94.31 73 PRO A N 1
ATOM 491 C CA . PRO A 1 73 ? 10.494 2.055 6.805 1.00 94.31 73 PRO A CA 1
ATOM 492 C C . PRO A 1 73 ? 9.699 2.146 5.497 1.00 94.31 73 PRO A C 1
ATOM 494 O O . PRO A 1 73 ? 8.978 1.226 5.133 1.00 94.31 73 PRO A O 1
ATOM 497 N N . PHE A 1 74 ? 9.877 3.219 4.731 1.00 94.31 74 PHE A N 1
ATOM 498 C CA . PHE A 1 74 ? 9.179 3.356 3.451 1.00 94.31 74 PHE A CA 1
ATOM 499 C C . PHE A 1 74 ? 9.523 2.223 2.473 1.00 94.31 74 PHE A C 1
ATOM 501 O O . PHE A 1 74 ? 10.631 1.660 2.479 1.00 94.31 74 PHE A O 1
ATOM 508 N N . GLY A 1 75 ? 8.543 1.855 1.652 1.00 95.94 75 GLY A N 1
ATOM 509 C CA . GLY A 1 75 ? 8.642 0.743 0.714 1.00 95.94 75 GLY A CA 1
ATOM 510 C C . GLY A 1 75 ? 7.321 0.024 0.475 1.00 95.94 75 GLY A C 1
ATOM 511 O O . GLY A 1 75 ? 6.258 0.470 0.902 1.00 95.94 75 GLY A O 1
ATOM 512 N N . VAL A 1 76 ? 7.414 -1.109 -0.217 1.00 97.69 76 VAL A N 1
ATOM 513 C CA . VAL A 1 76 ? 6.273 -1.959 -0.564 1.00 97.69 76 VAL A CA 1
ATOM 514 C C . VAL A 1 76 ? 6.287 -3.223 0.280 1.00 97.69 76 VAL A C 1
ATOM 516 O O . VAL A 1 76 ? 7.332 -3.845 0.490 1.00 97.69 76 VAL A O 1
ATOM 519 N N . TYR A 1 77 ? 5.106 -3.598 0.748 1.00 97.81 77 TYR A N 1
ATOM 520 C CA . TYR A 1 77 ? 4.868 -4.684 1.678 1.00 97.81 77 TYR A CA 1
ATOM 521 C C . TYR A 1 77 ? 3.798 -5.636 1.148 1.00 97.81 77 TYR A C 1
ATOM 523 O O . TYR A 1 77 ? 2.828 -5.208 0.523 1.00 97.81 77 TYR A O 1
ATOM 531 N N . ALA A 1 78 ? 3.953 -6.920 1.456 1.00 97.12 78 ALA A N 1
ATOM 532 C CA . ALA A 1 78 ? 2.885 -7.899 1.369 1.00 97.12 78 ALA A CA 1
ATOM 533 C C . ALA A 1 78 ? 2.193 -8.017 2.725 1.00 97.12 78 ALA A C 1
ATOM 535 O O . ALA A 1 78 ? 2.842 -8.060 3.777 1.00 97.12 78 ALA A O 1
ATOM 536 N N . GLY A 1 79 ? 0.869 -8.075 2.696 1.00 95.38 79 GLY A N 1
ATOM 537 C CA . GLY A 1 79 ? 0.066 -8.141 3.901 1.00 95.38 79 GLY A CA 1
ATOM 538 C C . GLY A 1 79 ? -1.414 -8.267 3.591 1.00 95.38 79 GLY A C 1
ATOM 539 O O . GLY A 1 79 ? -1.794 -8.760 2.529 1.00 95.38 79 GLY A O 1
ATOM 540 N N . THR A 1 80 ? -2.248 -7.793 4.509 1.00 95.31 80 THR A N 1
ATOM 541 C CA . THR A 1 80 ? -3.699 -7.749 4.320 1.00 95.31 80 THR A CA 1
ATOM 542 C C . THR A 1 80 ? -4.266 -6.364 4.583 1.00 95.31 80 THR A C 1
ATOM 544 O O . THR A 1 80 ? -3.793 -5.677 5.482 1.00 95.31 80 THR A O 1
ATOM 547 N N . ALA A 1 81 ? -5.325 -5.986 3.871 1.00 94.56 81 ALA A N 1
ATOM 548 C CA . ALA A 1 81 ? -6.152 -4.824 4.182 1.00 94.56 81 ALA A CA 1
ATOM 549 C C . ALA A 1 81 ? -7.617 -5.265 4.289 1.00 94.56 81 ALA A C 1
ATOM 551 O O . ALA A 1 81 ? -8.157 -5.871 3.362 1.00 94.56 81 ALA A O 1
ATOM 552 N N . GLY A 1 82 ? -8.247 -5.026 5.442 1.00 92.50 82 GLY A N 1
ATOM 553 C CA . GLY A 1 82 ? -9.598 -5.531 5.720 1.00 92.50 82 GLY A CA 1
ATOM 554 C C . GLY A 1 82 ? -9.702 -7.061 5.622 1.00 92.50 82 GLY A C 1
ATOM 555 O O . GLY A 1 82 ? -10.704 -7.577 5.134 1.00 92.50 82 GLY A O 1
ATOM 556 N N . GLY A 1 83 ? -8.637 -7.778 6.005 1.00 91.00 83 GLY A N 1
ATOM 557 C CA . GLY A 1 83 ? -8.553 -9.244 5.943 1.00 91.00 83 GLY A CA 1
ATOM 558 C C . GLY A 1 83 ? -8.283 -9.833 4.552 1.00 91.00 83 GLY A C 1
ATOM 559 O O . GLY A 1 83 ? -8.195 -11.049 4.416 1.00 91.00 83 GLY A O 1
ATOM 560 N N . ARG A 1 84 ? -8.128 -9.004 3.514 1.00 92.50 84 ARG A N 1
ATOM 561 C CA . ARG A 1 84 ? -7.859 -9.460 2.142 1.00 92.50 84 ARG A CA 1
ATOM 562 C C . ARG A 1 84 ? -6.384 -9.274 1.782 1.00 92.50 84 ARG A C 1
ATOM 564 O O . ARG A 1 84 ? -5.851 -8.223 2.143 1.00 92.50 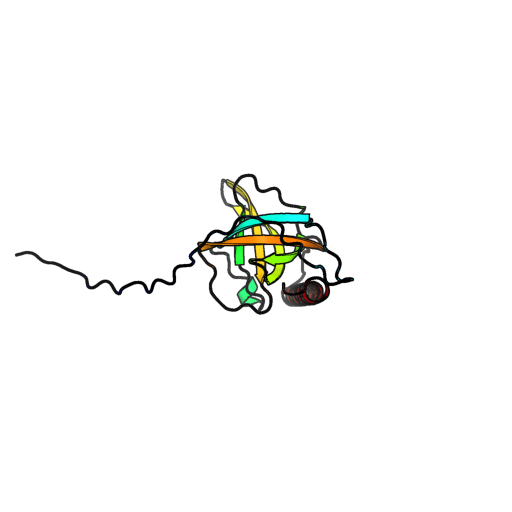84 ARG A O 1
ATOM 571 N N . PRO A 1 85 ? -5.735 -10.209 1.059 1.00 95.62 85 PRO A N 1
ATOM 572 C CA . PRO A 1 85 ? -4.368 -10.020 0.579 1.00 95.62 85 PRO A CA 1
ATOM 573 C C . PRO A 1 85 ? -4.198 -8.692 -0.161 1.00 95.62 85 PRO A C 1
ATOM 575 O O . PRO A 1 85 ? -5.041 -8.308 -0.976 1.00 95.62 85 PRO A O 1
ATOM 578 N N . ALA A 1 86 ? -3.118 -7.980 0.140 1.00 96.56 86 ALA A N 1
ATOM 579 C CA . ALA A 1 86 ? -2.861 -6.661 -0.410 1.00 96.56 86 ALA A CA 1
ATOM 580 C C . ALA A 1 86 ? -1.364 -6.403 -0.607 1.00 96.56 86 ALA A C 1
ATOM 582 O O . ALA A 1 86 ? -0.538 -6.766 0.236 1.00 96.56 86 ALA A O 1
ATOM 583 N N . ALA A 1 87 ? -1.041 -5.717 -1.705 1.00 97.56 87 ALA A N 1
ATOM 584 C CA . ALA A 1 87 ? 0.226 -5.009 -1.847 1.00 97.56 87 ALA A CA 1
ATOM 585 C C . ALA A 1 87 ? 0.060 -3.618 -1.224 1.00 97.56 87 ALA A C 1
ATOM 587 O O . ALA A 1 87 ? -0.850 -2.880 -1.605 1.00 97.56 87 ALA A O 1
ATOM 588 N N . VAL A 1 88 ? 0.907 -3.265 -0.259 1.00 97.19 88 VAL A N 1
ATOM 589 C CA . VAL A 1 88 ? 0.807 -2.005 0.487 1.00 97.19 88 VAL A CA 1
ATOM 590 C C . VAL A 1 88 ? 2.070 -1.186 0.288 1.00 97.19 88 VAL A C 1
ATOM 592 O O . VAL A 1 88 ? 3.151 -1.604 0.690 1.00 97.19 88 VAL A O 1
ATOM 595 N N . SER A 1 89 ? 1.933 -0.009 -0.312 1.00 95.94 89 SER A N 1
ATOM 596 C CA . SER A 1 89 ? 2.996 0.991 -0.374 1.00 95.94 89 SER A CA 1
ATOM 597 C C . SER A 1 89 ? 2.910 1.914 0.836 1.00 95.94 89 SER A C 1
ATOM 599 O O . SER A 1 89 ? 1.825 2.390 1.174 1.00 95.94 89 SER A O 1
ATOM 601 N N . ILE A 1 90 ? 4.048 2.175 1.474 1.00 94.88 90 ILE A N 1
ATOM 602 C CA . ILE A 1 90 ? 4.204 3.185 2.520 1.00 94.88 90 ILE A CA 1
ATOM 603 C C . ILE A 1 90 ? 5.190 4.217 2.005 1.00 94.88 90 ILE A C 1
ATOM 605 O O . ILE A 1 90 ? 6.360 3.900 1.784 1.00 94.88 90 ILE A O 1
ATOM 609 N N . GLY A 1 91 ? 4.713 5.445 1.865 1.00 88.94 91 GLY A N 1
ATOM 610 C CA . GLY A 1 91 ? 5.530 6.580 1.468 1.00 88.94 91 GLY A CA 1
ATOM 611 C C . GLY A 1 91 ? 5.060 7.856 2.147 1.00 88.94 91 GLY A C 1
ATOM 612 O O . GLY A 1 91 ? 4.347 7.835 3.155 1.00 88.94 91 GLY A O 1
ATOM 613 N N . VAL A 1 92 ? 5.449 8.984 1.566 1.00 80.69 92 VAL A N 1
ATOM 614 C CA . VAL A 1 92 ? 5.050 10.314 2.026 1.00 80.69 92 VAL A CA 1
ATOM 615 C C . VAL A 1 92 ? 4.335 11.065 0.921 1.00 80.69 92 VAL A C 1
ATOM 617 O O . VAL A 1 92 ? 4.762 11.061 -0.233 1.00 80.69 92 VAL A O 1
ATOM 620 N N . ARG A 1 93 ? 3.260 11.766 1.279 1.00 70.62 93 ARG A N 1
ATOM 621 C CA . ARG A 1 93 ? 2.649 12.746 0.387 1.00 70.62 93 ARG A CA 1
ATOM 622 C C . ARG A 1 93 ? 3.236 14.119 0.707 1.00 70.62 93 ARG A C 1
ATOM 624 O O . ARG A 1 93 ? 3.091 14.583 1.839 1.00 70.62 93 ARG A O 1
ATOM 631 N N . PRO A 1 94 ? 3.870 14.803 -0.259 1.00 62.53 94 PRO A N 1
ATOM 632 C CA . PRO A 1 94 ? 4.214 16.204 -0.086 1.00 62.53 94 PRO A CA 1
ATOM 633 C C . PRO A 1 94 ? 2.926 17.010 0.099 1.00 62.53 94 PRO A C 1
ATOM 635 O O . PRO A 1 94 ? 2.101 17.094 -0.813 1.00 62.53 94 PRO A O 1
ATOM 638 N N . THR A 1 95 ? 2.734 17.588 1.281 1.00 59.28 95 THR A N 1
ATOM 639 C CA . THR A 1 95 ? 1.625 18.507 1.551 1.00 59.28 95 THR A CA 1
ATOM 640 C C . THR A 1 95 ? 2.140 19.937 1.627 1.00 59.28 95 THR A C 1
ATOM 642 O O . THR A 1 95 ? 3.090 20.240 2.350 1.00 59.28 95 THR A O 1
ATOM 645 N N . TYR A 1 96 ? 1.518 20.836 0.860 1.00 51.94 96 TYR A N 1
ATOM 646 C CA . TYR A 1 96 ? 1.837 22.262 0.901 1.00 51.94 96 TYR A CA 1
ATOM 647 C C . TYR A 1 96 ? 1.558 22.816 2.306 1.00 51.94 96 TYR A C 1
ATOM 649 O O . TYR A 1 96 ? 0.413 22.845 2.747 1.00 51.94 96 TYR A O 1
ATOM 657 N N . GLY A 1 97 ? 2.607 23.270 2.996 1.00 53.72 97 GLY A N 1
ATOM 658 C CA . GLY A 1 97 ? 2.507 24.035 4.244 1.00 53.72 97 GLY A CA 1
ATOM 659 C C . GLY A 1 97 ? 2.453 23.240 5.555 1.00 53.72 97 GLY A C 1
ATOM 660 O O . GLY A 1 97 ? 2.636 23.854 6.601 1.00 53.72 97 GLY A O 1
ATOM 661 N N . SER A 1 98 ? 2.260 21.914 5.537 1.00 57.41 98 SER A N 1
ATOM 662 C CA . SER A 1 98 ? 2.104 21.090 6.758 1.00 57.41 98 SER A CA 1
ATOM 663 C C . SER A 1 98 ? 3.161 19.992 6.951 1.00 57.41 98 SER A C 1
ATOM 665 O O . SER A 1 98 ? 3.135 19.297 7.963 1.00 57.41 98 SER A O 1
ATOM 667 N N . GLY A 1 99 ? 4.119 19.857 6.028 1.00 62.06 99 GLY A N 1
ATOM 668 C CA . GLY A 1 99 ? 5.189 18.856 6.100 1.00 62.06 99 GLY A CA 1
ATOM 669 C C . GLY A 1 99 ? 4.910 17.610 5.255 1.00 62.06 99 GLY A C 1
ATOM 670 O O . GLY A 1 99 ? 4.105 17.649 4.324 1.00 62.06 99 GLY A O 1
ATOM 671 N N . LEU A 1 100 ? 5.629 16.524 5.541 1.00 68.62 100 LEU A N 1
ATOM 672 C CA . LEU A 1 100 ? 5.459 15.222 4.893 1.00 68.62 100 LEU A CA 1
ATOM 673 C C . LEU A 1 100 ? 4.488 14.382 5.728 1.00 68.62 100 LEU A C 1
ATOM 675 O O . LEU A 1 100 ? 4.836 13.966 6.832 1.00 68.62 100 LEU A O 1
ATOM 679 N N . GLU A 1 101 ? 3.282 14.136 5.214 1.00 78.12 101 GLU A N 1
ATOM 680 C CA . GLU A 1 101 ? 2.339 13.216 5.855 1.00 78.12 101 GLU A CA 1
ATOM 681 C C . GLU A 1 101 ? 2.546 11.795 5.316 1.00 78.12 101 GLU A C 1
ATOM 683 O O . GLU A 1 101 ? 2.612 11.612 4.093 1.00 78.12 101 GLU A O 1
ATOM 688 N N . PRO A 1 102 ? 2.634 10.775 6.188 1.00 82.62 102 PRO A N 1
ATOM 689 C CA . PRO A 1 102 ? 2.668 9.398 5.735 1.00 82.62 102 PRO A CA 1
ATOM 690 C C . PRO A 1 102 ? 1.376 9.014 5.017 1.00 82.62 102 PRO A C 1
ATOM 692 O O . PRO A 1 102 ? 0.275 9.353 5.456 1.00 82.62 102 PRO A O 1
ATOM 695 N N . LEU A 1 103 ? 1.517 8.258 3.935 1.00 87.38 103 LEU A N 1
ATOM 696 C CA . LEU A 1 103 ? 0.406 7.739 3.153 1.00 87.38 103 LEU A CA 1
ATOM 697 C C . LEU A 1 103 ? 0.594 6.240 2.951 1.00 87.38 103 LEU A C 1
ATOM 699 O O . LEU A 1 103 ? 1.673 5.793 2.557 1.00 87.38 103 LEU A O 1
ATOM 703 N N . LEU A 1 104 ? -0.470 5.480 3.212 1.00 93.38 104 LEU A N 1
ATOM 704 C CA . LEU A 1 104 ? -0.536 4.064 2.873 1.00 93.38 104 LEU A CA 1
ATOM 705 C C . LEU A 1 104 ? -1.396 3.913 1.625 1.00 93.38 104 LEU A C 1
ATOM 707 O O . LEU A 1 104 ? -2.532 4.379 1.593 1.00 93.38 104 LEU A O 1
ATOM 711 N N . GLU A 1 105 ? -0.884 3.224 0.617 1.00 94.88 105 GLU A N 1
ATOM 712 C CA . GLU A 1 105 ? -1.654 2.847 -0.565 1.00 94.88 105 GLU A CA 1
ATOM 713 C C . GLU A 1 105 ? -1.764 1.330 -0.626 1.00 94.88 105 GLU A C 1
ATOM 715 O O . GLU A 1 105 ? -0.774 0.639 -0.851 1.00 94.88 105 GLU A O 1
ATOM 720 N N . ALA A 1 106 ? -2.970 0.807 -0.424 1.00 95.75 106 ALA A N 1
ATOM 721 C CA . ALA A 1 106 ? -3.237 -0.623 -0.461 1.00 95.75 106 ALA A CA 1
ATOM 722 C C . ALA A 1 106 ? -3.930 -1.002 -1.772 1.00 95.75 106 ALA A C 1
ATOM 724 O O . ALA A 1 106 ? -5.054 -0.574 -2.040 1.00 95.75 106 ALA A O 1
ATOM 725 N N . HIS A 1 107 ? -3.284 -1.838 -2.579 1.00 96.56 107 HIS A N 1
ATOM 726 C CA . HIS A 1 107 ? -3.928 -2.557 -3.670 1.00 96.56 107 HIS A CA 1
ATOM 727 C C . HIS A 1 107 ? -4.470 -3.880 -3.125 1.00 96.56 107 HIS A C 1
ATOM 729 O O . HIS A 1 107 ? -3.706 -4.821 -2.903 1.00 96.56 107 HIS A O 1
ATOM 735 N N . LEU A 1 108 ? -5.779 -3.933 -2.863 1.00 95.56 108 LEU A N 1
ATOM 736 C CA . LEU A 1 108 ? -6.460 -5.146 -2.413 1.00 95.56 108 LEU A CA 1
ATOM 737 C C . LEU A 1 108 ? -6.609 -6.094 -3.605 1.00 95.56 108 LEU A C 1
ATOM 739 O O . LEU A 1 108 ? -7.265 -5.750 -4.589 1.00 95.56 108 LEU A O 1
ATOM 743 N N . LEU A 1 109 ? -6.018 -7.282 -3.508 1.00 94.25 109 LEU A N 1
ATOM 744 C CA . LEU A 1 109 ? -6.094 -8.278 -4.570 1.00 94.25 109 LEU A CA 1
ATOM 745 C C . LEU A 1 109 ? -7.534 -8.774 -4.715 1.00 94.25 109 LEU A C 1
ATOM 747 O O . LEU A 1 109 ? -8.228 -9.006 -3.722 1.00 94.25 109 LEU A O 1
ATOM 751 N N . ASP A 1 110 ? -7.957 -8.950 -5.966 1.00 91.00 110 ASP A N 1
ATOM 752 C CA . ASP A 1 110 ? -9.257 -9.521 -6.336 1.00 91.00 110 ASP A CA 1
ATOM 753 C C . ASP A 1 110 ? -10.454 -8.789 -5.688 1.00 91.00 110 ASP A C 1
ATOM 755 O O . ASP A 1 110 ? -11.492 -9.384 -5.390 1.00 91.00 110 ASP A O 1
ATOM 759 N N . PHE A 1 111 ? -10.303 -7.486 -5.422 1.00 92.31 111 PHE A N 1
ATOM 760 C CA . PHE A 1 111 ? -11.358 -6.632 -4.887 1.00 92.31 111 PHE A CA 1
ATOM 761 C C . PHE A 1 111 ? -11.831 -5.613 -5.918 1.00 92.31 111 PHE A C 1
ATOM 763 O O . PHE A 1 111 ? -11.044 -4.857 -6.488 1.00 92.31 111 PHE A O 1
ATOM 770 N N . GLU A 1 112 ? -13.149 -5.524 -6.054 1.00 87.94 112 GLU A N 1
ATOM 771 C CA . GLU A 1 112 ? -13.831 -4.473 -6.793 1.00 87.94 112 GLU A CA 1
ATOM 772 C C . GLU A 1 112 ? -14.852 -3.800 -5.874 1.00 87.94 112 GLU A C 1
ATOM 774 O O . GLU A 1 112 ? -15.601 -4.469 -5.160 1.00 87.94 112 GLU A O 1
ATOM 779 N N . GLY A 1 113 ? -14.880 -2.467 -5.875 1.00 87.38 113 GLY A N 1
ATOM 780 C CA . GLY A 1 113 ? -15.814 -1.695 -5.061 1.00 87.38 113 GLY A CA 1
ATOM 781 C C . GLY A 1 113 ? -15.270 -0.337 -4.632 1.00 87.38 113 GLY A C 1
ATOM 782 O O . GLY A 1 113 ? -14.186 0.084 -5.044 1.00 87.38 113 GLY A O 1
ATOM 783 N N . ASP A 1 114 ? -16.055 0.344 -3.800 1.00 86.44 114 ASP A N 1
ATOM 784 C CA . ASP A 1 114 ? -15.694 1.605 -3.159 1.00 86.44 114 ASP A CA 1
ATOM 785 C C . ASP A 1 114 ? -15.516 1.388 -1.651 1.00 86.44 114 ASP A C 1
ATOM 787 O O . ASP A 1 114 ? -16.332 0.730 -1.007 1.00 86.44 114 ASP A O 1
ATOM 791 N N . LEU A 1 115 ? -14.429 1.929 -1.109 1.00 91.00 115 LEU A N 1
ATOM 792 C CA . LEU A 1 115 ? -14.069 1.849 0.304 1.00 91.00 115 LEU A CA 1
ATOM 793 C C . LEU A 1 115 ? -13.976 3.241 0.947 1.00 91.00 115 LEU A C 1
ATOM 795 O O . LEU A 1 115 ? -13.579 3.333 2.103 1.00 91.00 115 LEU A O 1
ATOM 799 N N . TYR A 1 116 ? -14.308 4.329 0.238 1.00 91.12 116 TYR A N 1
ATOM 800 C CA . TYR A 1 116 ? -14.177 5.688 0.769 1.00 91.12 116 TYR A CA 1
ATOM 801 C C . TYR A 1 116 ? -14.934 5.880 2.087 1.00 91.12 116 TYR A C 1
ATOM 803 O O . TYR A 1 116 ? -16.101 5.520 2.226 1.00 91.12 116 TYR A O 1
ATOM 811 N N . GLY A 1 117 ? -14.253 6.490 3.060 1.00 90.25 117 GLY A N 1
ATOM 812 C CA . GLY A 1 117 ? -14.795 6.750 4.394 1.00 90.25 117 GLY A CA 1
ATOM 813 C C . GLY A 1 117 ? -14.818 5.534 5.323 1.00 90.25 117 GLY A C 1
ATOM 814 O O . GLY A 1 117 ? -15.153 5.693 6.494 1.00 90.25 117 GLY A O 1
ATOM 815 N N . VAL A 1 118 ? -14.439 4.346 4.844 1.00 93.38 118 VAL A N 1
ATOM 816 C CA . VAL A 1 118 ? -14.320 3.140 5.670 1.00 93.38 118 VAL A CA 1
ATOM 817 C C . VAL A 1 118 ? -12.968 3.143 6.384 1.00 93.38 118 VAL A C 1
ATOM 819 O O . VAL A 1 118 ? -11.938 3.455 5.786 1.00 93.38 118 VAL A O 1
ATOM 822 N N . GLU A 1 119 ? -12.961 2.792 7.669 1.00 93.56 119 GLU A N 1
ATOM 823 C CA . GLU A 1 119 ? -11.730 2.485 8.397 1.00 93.56 119 GLU A CA 1
ATOM 824 C C . GLU A 1 119 ? -11.306 1.048 8.092 1.00 93.56 119 GLU A C 1
ATOM 826 O O . GLU A 1 119 ? -12.090 0.111 8.252 1.00 93.56 119 GLU A O 1
ATOM 831 N N . LEU A 1 120 ? -10.065 0.871 7.647 1.00 94.06 120 LEU A N 1
ATOM 832 C CA . LEU A 1 120 ? -9.483 -0.439 7.395 1.00 94.06 120 LEU A CA 1
ATOM 833 C C . LEU A 1 120 ? -8.316 -0.679 8.343 1.00 94.06 120 LEU A C 1
ATOM 835 O O . LEU A 1 120 ? -7.495 0.205 8.599 1.00 94.06 120 LEU A O 1
ATOM 839 N N . GLU A 1 121 ? -8.220 -1.920 8.801 1.00 94.75 121 GLU A N 1
ATOM 840 C CA . GLU A 1 121 ? -7.005 -2.449 9.395 1.00 94.75 121 GLU A CA 1
ATOM 841 C C . GLU A 1 121 ? -6.105 -2.998 8.286 1.00 94.75 121 GLU A C 1
ATOM 843 O O . GLU A 1 121 ? -6.537 -3.795 7.445 1.00 94.75 121 GLU A O 1
ATOM 848 N N . VAL A 1 122 ? -4.860 -2.536 8.282 1.00 95.44 122 VAL A N 1
ATOM 849 C CA . VAL A 1 122 ? -3.790 -2.959 7.390 1.00 95.44 122 VAL A CA 1
ATOM 850 C C . VAL A 1 122 ? -2.750 -3.682 8.223 1.00 95.44 122 VAL A C 1
ATOM 852 O O . VAL A 1 122 ? -2.185 -3.112 9.154 1.00 95.44 122 VAL A O 1
ATOM 855 N N . VAL A 1 123 ? -2.477 -4.930 7.870 1.00 95.00 123 VAL A N 1
ATOM 856 C CA . VAL A 1 123 ? -1.482 -5.753 8.549 1.00 95.00 123 VAL A CA 1
ATOM 857 C C . VAL A 1 123 ? -0.346 -6.057 7.594 1.00 95.00 123 VAL A C 1
ATOM 859 O O . VAL A 1 123 ? -0.573 -6.605 6.519 1.00 95.00 123 VAL A O 1
ATOM 862 N N . LEU A 1 124 ? 0.869 -5.672 7.973 1.00 95.19 124 LEU A N 1
ATOM 863 C CA . LEU A 1 124 ? 2.075 -5.792 7.160 1.00 95.19 124 LEU A CA 1
ATOM 864 C C . LEU A 1 124 ? 2.853 -7.028 7.604 1.00 95.19 124 LEU A C 1
ATOM 866 O O . LEU A 1 124 ? 3.259 -7.1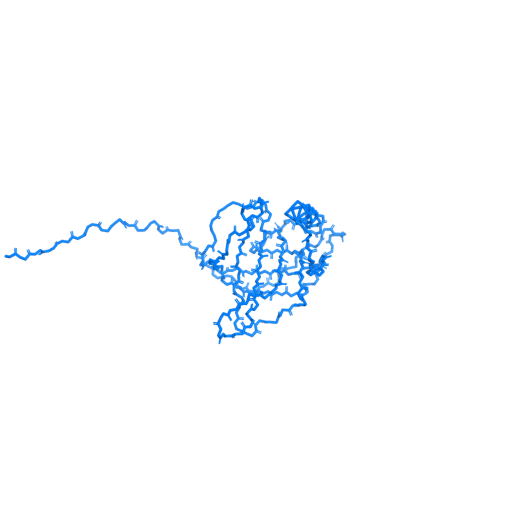08 8.760 1.00 95.19 124 LEU A O 1
ATOM 870 N N . LEU A 1 125 ? 3.079 -7.976 6.696 1.00 94.69 125 LEU A N 1
ATOM 871 C CA . LEU A 1 125 ? 3.700 -9.268 7.018 1.00 94.69 125 LEU A CA 1
ATOM 872 C C . LEU A 1 125 ? 5.128 -9.363 6.482 1.00 94.69 125 LEU A C 1
ATOM 874 O O . LEU A 1 125 ? 6.039 -9.775 7.192 1.00 94.69 125 LEU A O 1
ATOM 878 N N . HIS A 1 126 ? 5.346 -8.933 5.238 1.00 94.88 126 HIS A N 1
ATOM 879 C CA . HIS A 1 126 ? 6.656 -8.992 4.595 1.00 94.88 126 HIS A CA 1
ATOM 880 C C . HIS A 1 126 ? 6.979 -7.676 3.910 1.00 94.88 126 HIS A C 1
ATOM 882 O O . HIS A 1 126 ? 6.143 -7.122 3.203 1.00 94.88 126 HIS A O 1
ATOM 888 N N . ARG A 1 127 ? 8.214 -7.195 4.057 1.00 96.69 127 ARG A N 1
ATOM 889 C CA . ARG A 1 127 ? 8.722 -6.108 3.220 1.00 96.69 127 ARG A CA 1
ATOM 890 C C . ARG A 1 127 ? 9.224 -6.698 1.906 1.00 96.69 127 ARG A C 1
ATOM 892 O O . ARG A 1 127 ? 10.172 -7.474 1.924 1.00 96.69 127 ARG A O 1
ATOM 899 N N . LEU A 1 128 ? 8.608 -6.318 0.791 1.00 96.94 128 LEU A N 1
ATOM 900 C CA . LEU A 1 128 ? 8.992 -6.790 -0.540 1.00 96.94 128 LEU A CA 1
ATOM 901 C C . LEU A 1 128 ? 10.213 -6.033 -1.057 1.00 96.94 128 LEU A C 1
ATOM 903 O O . LEU A 1 128 ? 11.173 -6.635 -1.530 1.00 96.94 128 LEU A O 1
ATOM 907 N N . ARG A 1 129 ? 10.187 -4.700 -0.948 1.00 97.19 129 ARG A N 1
ATOM 908 C CA . ARG A 1 129 ? 11.251 -3.833 -1.470 1.00 97.19 129 ARG A CA 1
ATOM 909 C C . ARG A 1 129 ? 11.204 -2.416 -0.890 1.00 97.19 129 ARG A C 1
ATOM 911 O O . ARG A 1 129 ? 10.152 -1.992 -0.408 1.00 97.19 129 ARG A O 1
ATOM 918 N N . PRO A 1 130 ? 12.314 -1.656 -0.948 1.00 96.31 130 PRO A N 1
ATOM 919 C CA . PRO A 1 130 ? 12.267 -0.202 -0.801 1.00 96.31 130 PRO A CA 1
ATOM 920 C C . PRO A 1 130 ? 11.483 0.480 -1.934 1.00 96.31 130 PRO A C 1
ATOM 922 O O . PRO A 1 130 ? 11.103 -0.141 -2.932 1.00 96.31 130 PRO A O 1
ATOM 925 N N . GLU A 1 131 ? 11.259 1.784 -1.774 1.00 90.69 131 GLU A N 1
ATOM 926 C CA . GLU A 1 131 ? 10.825 2.651 -2.870 1.00 90.69 131 GLU A CA 1
ATOM 927 C C . GLU A 1 131 ? 11.877 2.644 -3.989 1.00 90.69 131 GLU A C 1
ATOM 929 O O . GLU A 1 131 ? 13.081 2.637 -3.726 1.00 90.69 131 GLU A O 1
ATOM 934 N N . LEU A 1 132 ? 11.415 2.619 -5.239 1.00 90.69 132 LEU A N 1
ATOM 935 C CA . LEU A 1 132 ? 12.259 2.586 -6.430 1.00 90.69 132 LEU A CA 1
ATOM 936 C C . LEU A 1 132 ? 11.857 3.731 -7.360 1.00 90.69 132 LEU A C 1
ATOM 938 O O . LEU A 1 132 ? 10.673 4.049 -7.480 1.00 90.69 132 LEU A O 1
ATOM 942 N N . ALA A 1 133 ? 12.845 4.320 -8.031 1.00 89.69 133 ALA A N 1
ATOM 943 C CA . ALA A 1 133 ? 12.610 5.191 -9.173 1.00 89.69 133 ALA A CA 1
ATOM 944 C C . ALA A 1 133 ? 12.541 4.338 -10.446 1.00 89.69 133 ALA A C 1
ATOM 946 O O . ALA A 1 133 ? 13.343 3.421 -10.615 1.00 89.69 133 ALA A O 1
ATOM 947 N N . PHE A 1 134 ? 11.608 4.660 -11.338 1.00 91.19 134 PHE A N 1
ATOM 948 C CA . PHE A 1 134 ? 11.434 3.975 -12.619 1.00 91.19 134 PHE A CA 1
ATOM 949 C C . PHE A 1 134 ? 11.698 4.950 -13.760 1.00 91.19 134 PHE A C 1
ATOM 951 O O . PHE A 1 134 ? 11.333 6.125 -13.663 1.00 91.19 134 PHE A O 1
ATOM 958 N N . ALA A 1 135 ? 12.307 4.470 -14.844 1.00 91.69 135 ALA A N 1
ATOM 959 C CA . ALA A 1 135 ? 12.587 5.297 -16.015 1.00 91.69 135 ALA A CA 1
ATOM 960 C C . ALA A 1 135 ? 11.319 5.592 -16.835 1.00 91.69 135 ALA A C 1
ATOM 962 O O . ALA A 1 135 ? 11.296 6.534 -17.629 1.00 91.69 135 ALA A O 1
ATOM 963 N N . GLY A 1 136 ? 10.249 4.816 -16.634 1.00 91.75 136 GLY A N 1
ATOM 964 C CA . GLY A 1 136 ? 8.967 5.029 -17.293 1.00 91.75 136 GLY A CA 1
ATOM 965 C C . GLY A 1 136 ? 7.845 4.135 -16.773 1.00 91.75 136 GLY A C 1
ATOM 966 O O . GLY A 1 136 ? 8.036 3.271 -15.918 1.00 91.75 136 GLY A O 1
ATOM 967 N N . GLU A 1 137 ? 6.652 4.347 -17.326 1.00 92.19 137 GLU A N 1
ATOM 968 C CA . GLU A 1 137 ? 5.416 3.679 -16.903 1.00 92.19 137 GLU A CA 1
ATOM 969 C C . GLU A 1 137 ? 5.460 2.153 -17.076 1.00 92.19 137 GLU A C 1
ATOM 971 O O . GLU A 1 137 ? 4.996 1.423 -16.206 1.00 92.19 137 GLU A O 1
ATOM 976 N N . ALA A 1 138 ? 6.071 1.657 -18.156 1.00 93.69 138 ALA A N 1
ATOM 977 C CA . ALA A 1 138 ? 6.163 0.221 -18.423 1.00 93.69 138 ALA A CA 1
ATOM 978 C C . ALA A 1 138 ? 6.962 -0.533 -17.344 1.00 93.69 138 ALA A C 1
ATOM 980 O O . ALA A 1 138 ? 6.548 -1.607 -16.910 1.00 93.69 138 ALA A O 1
ATOM 981 N N . GLU A 1 139 ? 8.077 0.041 -16.878 1.00 95.31 139 GLU A N 1
ATOM 982 C CA . GLU A 1 139 ? 8.877 -0.539 -15.791 1.00 95.31 139 GLU A CA 1
ATOM 983 C C . GLU A 1 139 ? 8.110 -0.526 -14.467 1.00 95.31 139 GLU A C 1
ATOM 985 O O . GLU A 1 139 ? 8.113 -1.519 -13.741 1.00 95.31 139 GLU A O 1
ATOM 990 N N . LEU A 1 140 ? 7.402 0.573 -14.183 1.00 93.19 140 LEU A N 1
ATOM 991 C CA . LEU A 1 140 ? 6.548 0.685 -13.003 1.00 93.19 140 LEU A CA 1
ATOM 992 C C . LEU A 1 140 ? 5.453 -0.392 -13.008 1.00 93.19 140 LEU A C 1
ATOM 994 O O . LEU A 1 140 ? 5.283 -1.091 -12.012 1.00 93.19 140 LEU A O 1
ATOM 998 N N . ILE A 1 141 ? 4.737 -0.558 -14.124 1.00 95.06 141 ILE A N 1
ATOM 999 C CA . ILE A 1 141 ? 3.689 -1.579 -14.279 1.00 95.06 141 ILE A CA 1
ATOM 1000 C C . ILE A 1 141 ? 4.268 -2.983 -14.083 1.00 95.06 141 ILE A C 1
ATOM 1002 O O . ILE A 1 141 ? 3.693 -3.780 -13.341 1.00 95.06 141 ILE A O 1
ATOM 1006 N N . ALA A 1 142 ? 5.410 -3.282 -14.710 1.00 96.12 142 ALA A N 1
ATOM 1007 C CA . ALA A 1 142 ? 6.067 -4.579 -14.577 1.00 96.12 142 ALA A CA 1
ATOM 1008 C C . ALA A 1 142 ? 6.463 -4.870 -13.121 1.00 96.12 142 ALA A C 1
ATOM 1010 O O . ALA A 1 142 ? 6.236 -5.978 -12.632 1.00 96.12 142 ALA A O 1
ATOM 1011 N N . GLN A 1 143 ? 6.988 -3.870 -12.406 1.00 97.19 143 GLN A N 1
ATOM 1012 C CA . GLN A 1 143 ? 7.336 -4.030 -10.999 1.00 97.19 143 GLN A CA 1
ATOM 1013 C C . GLN A 1 143 ? 6.098 -4.210 -10.115 1.00 97.19 143 GLN A C 1
ATOM 1015 O O . GLN A 1 143 ? 6.106 -5.086 -9.256 1.00 97.19 143 GLN A O 1
ATOM 1020 N N . ILE A 1 144 ? 5.020 -3.446 -10.330 1.00 95.19 144 ILE A N 1
ATOM 1021 C CA . ILE A 1 144 ? 3.774 -3.625 -9.566 1.00 95.19 144 ILE A CA 1
ATOM 1022 C C . ILE A 1 144 ? 3.199 -5.029 -9.804 1.00 95.19 144 ILE A C 1
ATOM 1024 O O . ILE A 1 144 ? 2.782 -5.689 -8.854 1.00 95.19 144 ILE A O 1
ATOM 1028 N N . ALA A 1 145 ? 3.220 -5.524 -11.044 1.00 96.69 145 ALA A N 1
ATOM 1029 C CA . ALA A 1 145 ? 2.774 -6.880 -11.355 1.00 96.69 145 ALA A CA 1
ATOM 1030 C C . ALA A 1 145 ? 3.608 -7.947 -10.619 1.00 96.69 145 ALA A C 1
ATOM 1032 O O . ALA A 1 145 ? 3.042 -8.901 -10.080 1.00 96.69 145 ALA A O 1
ATOM 1033 N N . ALA A 1 146 ? 4.932 -7.769 -10.553 1.0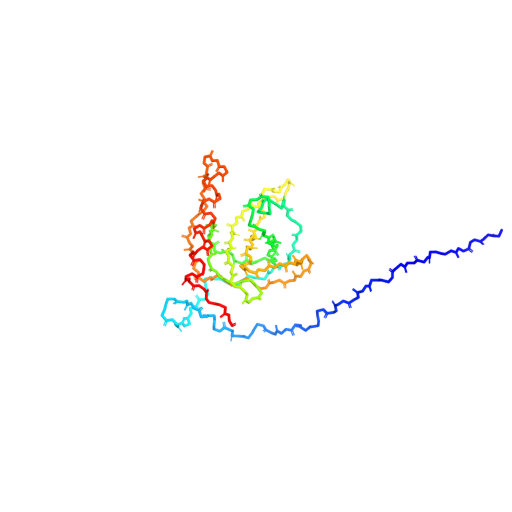0 97.69 146 ALA A N 1
ATOM 1034 C CA . ALA A 1 146 ? 5.819 -8.645 -9.791 1.00 97.69 146 ALA A CA 1
ATOM 1035 C C . ALA A 1 146 ? 5.530 -8.584 -8.280 1.00 97.69 146 ALA A C 1
ATOM 1037 O O . ALA A 1 146 ? 5.442 -9.628 -7.634 1.00 97.69 146 ALA A O 1
ATOM 1038 N N . ASP A 1 147 ? 5.302 -7.385 -7.734 1.00 97.50 147 ASP A N 1
ATOM 1039 C CA . ASP A 1 147 ? 4.938 -7.192 -6.328 1.00 97.50 147 ASP A CA 1
ATOM 1040 C C . ASP A 1 147 ? 3.617 -7.924 -6.006 1.00 97.50 147 ASP A C 1
ATOM 1042 O O . ASP A 1 147 ? 3.530 -8.649 -5.017 1.00 97.50 147 ASP A O 1
ATOM 1046 N N . VAL A 1 148 ? 2.597 -7.813 -6.868 1.00 96.38 148 VAL A N 1
ATOM 1047 C CA . VAL A 1 148 ? 1.305 -8.510 -6.712 1.00 96.38 148 VAL A CA 1
ATOM 1048 C C . VAL A 1 148 ? 1.459 -10.029 -6.792 1.00 96.38 148 VAL A C 1
ATOM 1050 O O . VAL A 1 148 ? 0.848 -10.751 -6.000 1.00 96.38 148 VAL A O 1
ATOM 1053 N N . ALA A 1 149 ? 2.266 -10.533 -7.728 1.00 96.19 149 ALA A N 1
ATOM 1054 C CA . ALA A 1 149 ? 2.550 -11.962 -7.829 1.00 96.19 149 ALA A CA 1
ATOM 1055 C C . ALA A 1 149 ? 3.212 -12.491 -6.546 1.00 96.19 149 ALA A C 1
ATOM 1057 O O . ALA A 1 149 ? 2.849 -13.561 -6.055 1.00 96.19 149 ALA A O 1
ATOM 1058 N N . GLU A 1 150 ? 4.119 -11.712 -5.960 1.00 96.38 150 GLU A N 1
ATOM 1059 C CA . GLU A 1 150 ? 4.781 -12.067 -4.711 1.00 96.38 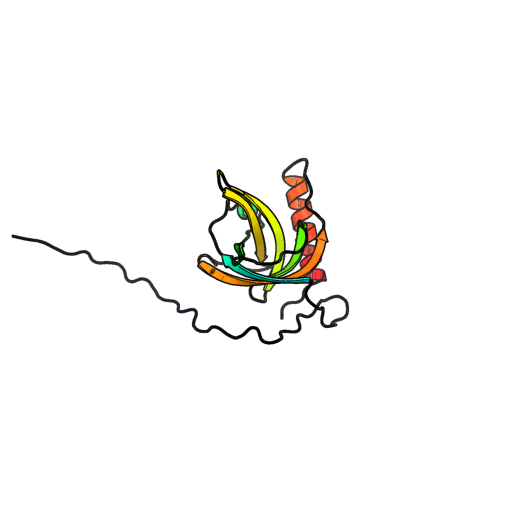150 GLU A CA 1
ATOM 1060 C C . GLU A 1 150 ? 3.822 -12.027 -3.512 1.00 96.38 150 GLU A C 1
ATOM 1062 O O . GLU A 1 150 ? 3.845 -12.937 -2.683 1.00 96.38 150 GLU A O 1
ATOM 1067 N N . VAL A 1 151 ? 2.892 -11.062 -3.451 1.00 95.75 151 VAL A N 1
ATOM 1068 C CA . VAL A 1 151 ? 1.808 -11.071 -2.448 1.00 95.75 151 VAL A CA 1
ATOM 1069 C C . VAL A 1 151 ? 1.006 -12.367 -2.524 1.00 95.75 151 VAL A C 1
ATOM 1071 O O . VAL A 1 151 ? 0.782 -12.988 -1.490 1.00 95.75 151 VAL A O 1
ATOM 1074 N N . ARG A 1 152 ? 0.615 -12.819 -3.725 1.00 93.75 152 ARG A N 1
ATOM 1075 C CA . ARG A 1 152 ? -0.127 -14.086 -3.893 1.00 93.75 152 ARG A CA 1
ATOM 1076 C C . ARG A 1 152 ? 0.655 -15.296 -3.392 1.00 93.75 152 ARG A C 1
ATOM 1078 O O . ARG A 1 152 ? 0.058 -16.249 -2.902 1.00 93.75 152 ARG A O 1
ATOM 1085 N N . ARG A 1 153 ? 1.982 -15.271 -3.528 1.00 93.06 153 ARG A N 1
ATOM 1086 C CA . ARG A 1 153 ? 2.864 -16.346 -3.062 1.00 93.06 153 ARG A CA 1
ATOM 1087 C C . ARG A 1 153 ? 3.049 -16.336 -1.546 1.00 93.06 153 ARG A C 1
ATOM 1089 O O . ARG A 1 153 ? 3.264 -17.397 -0.970 1.00 93.06 153 ARG A O 1
ATOM 1096 N N . LEU A 1 154 ? 3.022 -15.158 -0.923 1.00 91.81 154 LEU A N 1
ATOM 1097 C CA . LEU A 1 154 ? 3.342 -14.956 0.492 1.00 91.81 154 LEU A CA 1
ATOM 1098 C C . LEU A 1 154 ? 2.118 -14.886 1.405 1.00 91.81 154 LEU A C 1
ATOM 1100 O O . LEU A 1 154 ? 2.232 -15.214 2.583 1.00 91.81 154 LEU A O 1
ATOM 1104 N N . VAL A 1 155 ? 0.964 -14.458 0.899 1.00 89.69 155 VAL A N 1
ATOM 1105 C CA . VAL A 1 155 ? -0.229 -14.179 1.703 1.00 89.69 155 VAL A CA 1
ATOM 1106 C C . VAL A 1 155 ? -1.399 -14.977 1.154 1.00 89.69 155 VAL A C 1
ATOM 1108 O O . VAL A 1 155 ? -1.820 -14.791 0.014 1.00 89.69 155 VAL A O 1
ATOM 1111 N N . SER A 1 156 ? -1.937 -15.865 1.985 1.00 79.38 156 SER A N 1
ATOM 1112 C CA . SER A 1 156 ? -3.171 -16.583 1.668 1.00 79.38 156 SER A CA 1
ATOM 1113 C C . SER A 1 156 ? -4.387 -15.795 2.161 1.00 79.38 156 SER A C 1
ATOM 1115 O O . SER A 1 156 ? -4.279 -15.087 3.165 1.00 79.38 156 SER A O 1
ATOM 1117 N N . PRO A 1 157 ? -5.547 -15.903 1.490 1.00 68.44 157 PRO A N 1
ATOM 1118 C CA . PRO A 1 157 ? -6.808 -15.449 2.064 1.00 68.44 157 PRO A CA 1
ATOM 1119 C C . PRO A 1 157 ? -7.034 -16.122 3.425 1.00 68.44 157 PRO A C 1
ATOM 1121 O O . PRO A 1 157 ? -6.725 -17.307 3.578 1.00 68.44 157 PRO A O 1
ATOM 1124 N N . GLY A 1 158 ? -7.528 -15.349 4.395 1.00 57.53 158 GLY A N 1
ATOM 1125 C CA . GLY A 1 158 ? -7.987 -15.872 5.686 1.00 57.53 158 GLY A CA 1
ATOM 1126 C C . GLY A 1 158 ? -9.296 -16.641 5.580 1.00 57.53 158 GLY A C 1
ATOM 1127 O O . GLY A 1 158 ? -10.050 -16.398 4.609 1.00 57.53 158 GLY A O 1
#

Secondary structure (DSSP, 8-state):
-------PPPP---------------PBBTTTS-B---SEEEEEEEE----HHHHTT---EEEEEPTT---PSSEEEEEEETTEEEEEEEEEEEETTTEEEEEEEEEETT--S--TT-EEEEEEEEEEE-----SSHHHHHHHHHHHHHHHHHHB---

Radius of gyration: 18.46 Å; chains: 1; bounding box: 60×57×37 Å

Sequence (158 aa):
MSGPSRAAGRPAGGAATGGRAAGEHALRGAVGGEAIEPLAVVRGVVVPGDRRGRLLGFPTANLRPGPGAQLPPFGVYAGTAGGRPAAVSIGVRPTYGSGLEPLLEAHLLDFEGDLYGVELEVVLLHRLRPELAFAGEAELIAQIAADVAEVRRLVSPG